Protein AF-A0A966ER79-F1 (afdb_monomer_lite)

Sequence (89 aa):
MNIKALFVATAFLAASCGGGSGGSLAEEAEQHADATCGCSDFDCTKDHVAWFNRMSITEEDQLDELSDADRAVYEASSLRAGDCQNDLR

Structure (mmCIF, N/CA/C/O backbone):
data_AF-A0A966ER79-F1
#
_entry.id   AF-A0A966ER79-F1
#
loop_
_atom_site.group_PDB
_atom_site.id
_atom_site.type_symbol
_atom_site.label_atom_id
_atom_site.label_alt_id
_atom_site.label_comp_id
_atom_site.label_asym_id
_atom_site.label_entity_id
_atom_site.label_seq_id
_atom_site.pdbx_PDB_ins_code
_atom_site.Cartn_x
_atom_site.Cartn_y
_atom_site.Cartn_z
_atom_site.occupancy
_atom_site.B_iso_or_equiv
_atom_site.auth_seq_id
_atom_site.auth_comp_id
_atom_site.auth_asym_id
_atom_site.auth_atom_id
_atom_site.pdbx_PDB_model_num
ATOM 1 N N . MET A 1 1 ? 1.593 -28.220 -36.306 1.00 42.81 1 MET A N 1
ATOM 2 C CA . MET A 1 1 ? 1.960 -27.337 -35.178 1.00 42.81 1 MET A CA 1
ATOM 3 C C . MET A 1 1 ? 1.606 -25.918 -35.558 1.00 42.81 1 MET A C 1
ATOM 5 O O . MET A 1 1 ? 1.982 -25.537 -36.654 1.00 42.81 1 MET A O 1
ATOM 9 N N . ASN A 1 2 ? 0.832 -25.223 -34.719 1.00 34.00 2 ASN A N 1
ATOM 10 C CA . ASN A 1 2 ? 0.871 -23.772 -34.469 1.00 34.00 2 ASN A CA 1
ATOM 11 C C . ASN A 1 2 ? -0.301 -23.429 -33.535 1.00 34.00 2 ASN A C 1
ATOM 13 O O . ASN A 1 2 ? -1.392 -23.075 -33.976 1.00 34.00 2 ASN A O 1
ATOM 17 N N . ILE A 1 3 ? -0.065 -23.622 -32.235 1.00 47.56 3 ILE A N 1
ATOM 18 C CA . ILE A 1 3 ? -0.949 -23.203 -31.144 1.00 47.56 3 ILE A CA 1
ATOM 19 C C . ILE A 1 3 ? -0.885 -21.676 -31.095 1.00 47.56 3 ILE A C 1
ATOM 21 O O . ILE A 1 3 ? 0.140 -21.107 -30.726 1.00 47.56 3 ILE A O 1
ATOM 25 N N . LYS A 1 4 ? -1.956 -21.004 -31.521 1.00 45.31 4 LYS A N 1
ATOM 26 C CA . LYS A 1 4 ? -2.103 -19.561 -31.331 1.00 45.31 4 LYS A CA 1
ATOM 27 C C . LYS A 1 4 ? -2.735 -19.321 -29.963 1.00 45.31 4 LYS A C 1
ATOM 29 O O . LYS A 1 4 ? -3.926 -19.531 -29.782 1.00 45.31 4 LYS A O 1
ATOM 34 N N . ALA A 1 5 ? -1.844 -18.982 -29.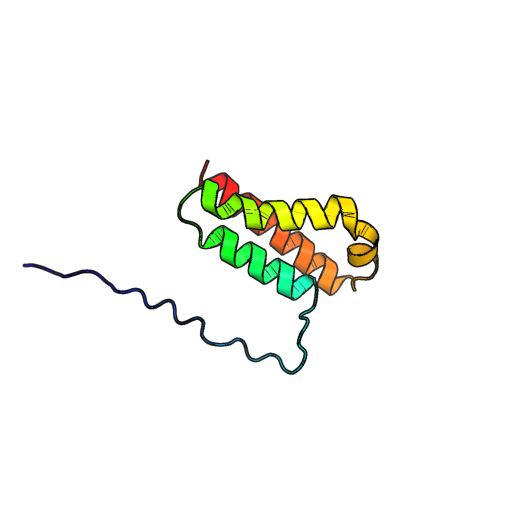034 1.00 46.91 5 ALA A N 1
ATOM 35 C CA . ALA A 1 5 ? -2.001 -18.157 -27.842 1.00 46.91 5 ALA A CA 1
ATOM 36 C C . ALA A 1 5 ? -3.429 -17.952 -27.299 1.00 46.91 5 ALA A C 1
ATOM 38 O O . ALA A 1 5 ? -4.223 -17.181 -27.832 1.00 46.91 5 ALA A O 1
ATOM 39 N N . LEU A 1 6 ? -3.666 -18.637 -26.176 1.00 41.09 6 LEU A N 1
ATOM 40 C CA . LEU A 1 6 ? -4.324 -18.156 -24.960 1.00 41.09 6 LEU A CA 1
ATOM 41 C C . LEU A 1 6 ? -4.703 -16.657 -24.991 1.00 41.09 6 LEU A C 1
ATOM 43 O O . LEU A 1 6 ? -3.865 -15.789 -24.765 1.00 41.09 6 LEU A O 1
ATOM 47 N N . PHE A 1 7 ? -5.987 -16.362 -25.183 1.00 43.25 7 PHE A N 1
ATOM 48 C CA . PHE A 1 7 ? -6.591 -15.197 -24.545 1.00 43.25 7 PHE A CA 1
ATOM 49 C C . PHE A 1 7 ? -7.020 -15.658 -23.154 1.00 43.25 7 PHE A C 1
ATOM 51 O O . PHE A 1 7 ? -8.051 -16.315 -23.005 1.00 43.25 7 PHE A O 1
ATOM 58 N N . VAL A 1 8 ? -6.206 -15.358 -22.141 1.00 47.47 8 VAL A N 1
ATOM 59 C CA . VAL A 1 8 ? -6.683 -15.348 -20.756 1.00 47.47 8 VAL A CA 1
ATOM 60 C C . VAL A 1 8 ? -7.632 -14.163 -20.675 1.00 47.47 8 VAL A C 1
ATOM 62 O O . VAL A 1 8 ? -7.236 -13.027 -20.444 1.00 47.47 8 VAL A O 1
ATOM 65 N N . ALA A 1 9 ? -8.897 -14.427 -20.984 1.00 44.16 9 ALA A N 1
ATOM 66 C CA . ALA A 1 9 ? -9.982 -13.584 -20.543 1.00 44.16 9 ALA A CA 1
ATOM 67 C C . ALA A 1 9 ? -10.014 -13.725 -19.021 1.00 44.16 9 ALA A C 1
ATOM 69 O O . ALA A 1 9 ? -10.618 -14.659 -18.492 1.00 44.16 9 ALA A O 1
ATOM 70 N N . THR A 1 10 ? -9.305 -12.841 -18.323 1.00 49.81 10 THR A N 1
ATOM 71 C CA . THR A 1 10 ? -9.494 -12.638 -16.890 1.00 49.81 10 THR A CA 1
ATOM 72 C C . THR A 1 10 ? -10.888 -12.048 -16.743 1.00 49.81 10 THR A C 1
ATOM 74 O O . THR A 1 10 ? -11.104 -10.840 -16.794 1.00 49.81 10 THR A O 1
ATOM 77 N N . ALA A 1 11 ? -11.870 -12.944 -16.697 1.00 44.03 11 ALA A N 1
ATOM 78 C CA . ALA A 1 11 ? -13.222 -12.633 -16.313 1.00 44.03 11 ALA A CA 1
ATOM 79 C C . ALA A 1 11 ? -13.150 -12.134 -14.870 1.00 44.03 11 ALA A C 1
ATOM 81 O O . ALA A 1 11 ? -13.094 -12.924 -13.930 1.00 44.03 11 ALA A O 1
ATOM 82 N N . PHE A 1 12 ? -13.127 -10.811 -14.724 1.00 47.62 12 PHE A N 1
ATOM 83 C CA . PHE A 1 12 ? -13.481 -10.087 -13.509 1.00 47.62 12 PHE A CA 1
ATOM 84 C C . PHE A 1 12 ? -14.974 -10.359 -13.244 1.00 47.62 12 PHE A C 1
ATOM 86 O O . PHE A 1 12 ? -15.856 -9.538 -13.490 1.00 47.62 12 PHE A O 1
ATOM 93 N N . LEU A 1 13 ? -15.289 -11.598 -12.868 1.00 46.28 13 LEU A N 1
ATOM 94 C CA . LEU A 1 13 ? -16.617 -12.005 -12.447 1.00 46.28 13 LEU A CA 1
ATOM 95 C C . LEU A 1 13 ? -16.771 -11.571 -10.997 1.00 46.28 13 LEU A C 1
ATOM 97 O O . LEU A 1 13 ? -16.405 -12.289 -10.076 1.00 46.28 13 LEU A O 1
ATOM 101 N N . ALA A 1 14 ? -17.293 -10.354 -10.862 1.00 43.91 14 ALA A N 1
ATOM 102 C CA . ALA A 1 14 ? -18.305 -9.977 -9.889 1.00 43.91 14 ALA A CA 1
ATOM 103 C C . ALA A 1 14 ? -18.287 -10.790 -8.582 1.00 43.91 14 ALA A C 1
ATOM 105 O O . ALA A 1 14 ? -19.055 -11.740 -8.414 1.00 43.91 14 ALA A O 1
ATOM 106 N N . ALA A 1 15 ? -17.501 -10.323 -7.614 1.00 38.03 15 ALA A N 1
ATOM 107 C CA . ALA A 1 15 ? -17.943 -10.402 -6.235 1.00 38.03 15 ALA A CA 1
ATOM 108 C C . ALA A 1 15 ? -19.150 -9.460 -6.106 1.00 38.03 15 ALA A C 1
ATOM 110 O O . ALA A 1 15 ? -19.031 -8.238 -6.104 1.00 38.03 15 ALA A O 1
ATOM 111 N N . SER A 1 16 ? -20.350 -10.030 -6.098 1.00 38.72 16 SER A N 1
ATOM 112 C CA . SER A 1 16 ? -21.544 -9.319 -5.671 1.00 38.72 16 SER A CA 1
ATOM 113 C C . SER A 1 16 ? -21.433 -9.025 -4.171 1.00 38.72 16 SER A C 1
ATOM 115 O O . SER A 1 16 ? -21.676 -9.923 -3.367 1.00 38.72 16 SER A O 1
ATOM 117 N N . CYS A 1 17 ? -21.132 -7.784 -3.798 1.00 42.53 17 CYS A N 1
ATOM 118 C CA . CYS A 1 17 ? -21.569 -7.210 -2.527 1.00 42.53 17 CYS A CA 1
ATOM 119 C C . CYS A 1 17 ? -22.292 -5.890 -2.822 1.00 42.53 17 CYS A C 1
ATOM 121 O O . CYS A 1 17 ? -21.924 -5.138 -3.720 1.00 42.53 17 CYS A O 1
ATOM 123 N N . GLY A 1 18 ? -23.453 -5.718 -2.200 1.00 33.75 18 GLY A N 1
ATOM 124 C CA . GLY A 1 18 ? -24.481 -4.790 -2.646 1.00 33.75 18 GLY A CA 1
ATOM 125 C C . GLY A 1 18 ? -24.201 -3.322 -2.334 1.00 33.75 18 GLY A C 1
ATOM 126 O O . GLY A 1 18 ? -23.689 -2.987 -1.28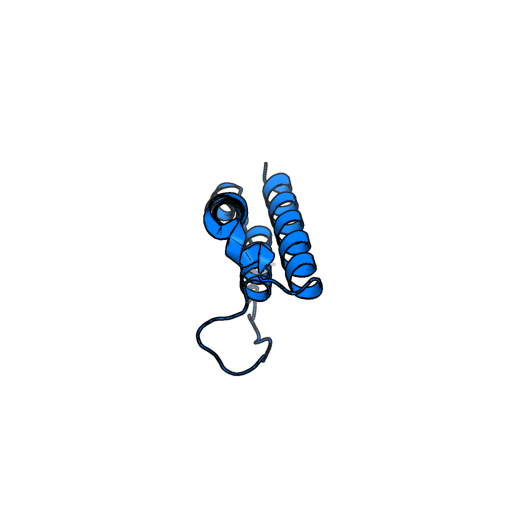1 1.00 33.75 18 GLY A O 1
ATOM 127 N N . GLY A 1 19 ? -24.692 -2.464 -3.230 1.00 36.19 19 GLY A N 1
ATOM 128 C CA . GLY A 1 19 ? -25.312 -1.185 -2.886 1.00 36.19 19 GL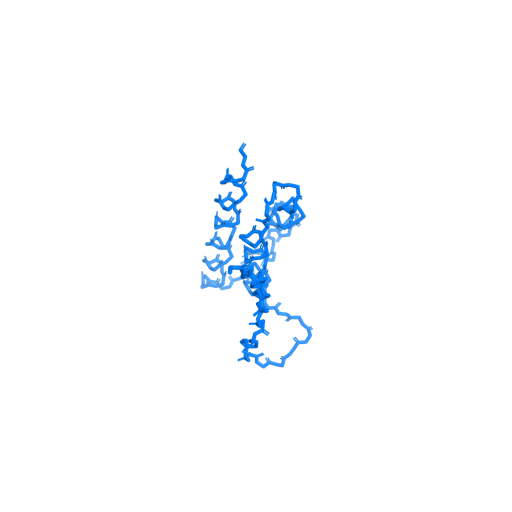Y A CA 1
ATOM 129 C C . GLY A 1 19 ? -24.435 -0.138 -2.203 1.00 36.19 19 GLY A C 1
ATOM 130 O O . GLY A 1 19 ? -24.517 0.043 -0.997 1.00 36.19 19 GLY A O 1
ATOM 131 N N . GLY A 1 20 ? -23.753 0.675 -3.005 1.00 34.06 20 GLY A N 1
ATOM 132 C CA . GLY A 1 20 ? -23.209 1.955 -2.557 1.00 34.06 20 GLY A CA 1
ATOM 133 C C . GLY A 1 20 ? -22.077 2.404 -3.461 1.00 34.06 20 GLY A C 1
ATOM 134 O O . GLY A 1 20 ? -21.055 1.739 -3.556 1.00 34.06 20 GLY A O 1
ATOM 135 N N . SER A 1 21 ? -22.249 3.517 -4.168 1.00 40.28 21 SER A N 1
ATOM 136 C CA . SER A 1 21 ? -21.129 4.198 -4.814 1.00 40.28 21 SER A CA 1
ATOM 137 C C . SER A 1 21 ? -20.206 4.742 -3.716 1.00 40.28 21 SER A C 1
ATOM 139 O O . SER A 1 21 ? -20.460 5.823 -3.194 1.00 40.28 21 SER A O 1
ATOM 141 N N . GLY A 1 22 ? -19.201 3.946 -3.343 1.00 46.25 22 GLY A N 1
ATOM 142 C CA . GLY A 1 22 ? -18.219 4.204 -2.283 1.00 46.25 22 GLY A CA 1
ATOM 143 C C . GLY A 1 22 ? -17.999 2.941 -1.446 1.00 46.25 22 GLY A C 1
ATOM 144 O O . GLY A 1 22 ? -18.681 2.768 -0.441 1.00 46.25 22 GLY A O 1
ATOM 145 N N . GLY A 1 23 ? -17.122 2.037 -1.902 1.00 59.19 23 GLY A N 1
ATOM 146 C CA . GLY A 1 23 ? -16.726 0.846 -1.135 1.00 59.19 23 GLY A CA 1
ATOM 147 C C . GLY A 1 23 ? -15.945 1.229 0.124 1.00 59.19 23 GLY A C 1
ATOM 148 O O . GLY A 1 23 ? -15.432 2.347 0.211 1.00 59.19 23 GLY A O 1
ATOM 149 N N . SER A 1 24 ? -15.883 0.339 1.116 1.00 82.62 24 SER A N 1
ATOM 150 C CA . SER A 1 24 ? -15.103 0.606 2.334 1.00 82.62 24 SER A CA 1
ATOM 151 C C . SER A 1 24 ? -13.609 0.728 2.001 1.00 82.62 24 SER A C 1
ATOM 153 O O . SER A 1 24 ? -13.132 0.146 1.028 1.00 82.62 24 SER A O 1
ATOM 155 N N . LEU A 1 25 ? -12.835 1.445 2.822 1.00 89.06 25 LEU A N 1
ATOM 156 C CA . LEU A 1 25 ? -11.377 1.537 2.641 1.00 89.06 25 LEU A CA 1
ATOM 157 C C . LEU A 1 25 ? -10.685 0.165 2.623 1.00 89.06 25 LEU A C 1
ATOM 159 O O . LEU A 1 25 ? -9.662 0.008 1.963 1.00 89.06 25 LEU A O 1
ATOM 163 N N . ALA A 1 26 ? -11.245 -0.829 3.317 1.00 90.56 26 ALA A N 1
ATOM 164 C CA . ALA A 1 26 ? -10.773 -2.208 3.256 1.00 90.56 26 ALA A CA 1
ATOM 165 C C . ALA A 1 26 ? -10.989 -2.828 1.863 1.00 90.56 26 ALA A C 1
ATOM 167 O O . ALA A 1 26 ? -10.067 -3.428 1.316 1.00 90.56 26 ALA A O 1
ATOM 168 N N . GLU A 1 27 ? -12.156 -2.625 1.246 1.00 93.00 27 GLU A N 1
ATOM 169 C CA . GLU A 1 27 ? -12.426 -3.083 -0.125 1.00 93.00 27 GLU A CA 1
ATOM 170 C C . GLU A 1 27 ? -11.566 -2.341 -1.162 1.00 93.00 27 GLU A C 1
ATOM 172 O O . GLU A 1 27 ? -11.131 -2.932 -2.153 1.00 93.00 27 GLU A O 1
ATOM 177 N N . GLU A 1 28 ? -11.315 -1.042 -0.969 1.00 94.06 28 GLU A N 1
ATOM 178 C CA . GLU A 1 28 ? -10.409 -0.274 -1.834 1.00 94.06 28 GLU A CA 1
ATOM 179 C C . GLU A 1 28 ? -8.962 -0.778 -1.689 1.00 94.06 28 GLU A C 1
ATOM 181 O O . GLU A 1 28 ? -8.276 -0.991 -2.691 1.00 94.06 28 GLU A O 1
ATOM 186 N N . ALA A 1 29 ? -8.523 -1.088 -0.466 1.00 95.12 29 ALA A N 1
ATOM 187 C CA . ALA A 1 29 ? -7.217 -1.688 -0.214 1.00 95.12 29 ALA A CA 1
ATOM 188 C C . ALA A 1 29 ? -7.050 -3.041 -0.920 1.00 95.12 29 ALA A C 1
ATOM 190 O O . ALA A 1 29 ? -6.027 -3.275 -1.569 1.00 95.12 29 ALA A O 1
ATOM 191 N N . GLU A 1 30 ? -8.056 -3.916 -0.860 1.00 96.12 30 GLU A N 1
ATOM 192 C CA . GLU A 1 30 ? -8.024 -5.200 -1.566 1.00 96.12 30 GLU A CA 1
ATOM 193 C C . GLU A 1 30 ? -7.882 -5.010 -3.082 1.00 96.12 30 GLU A C 1
ATOM 195 O O . GLU A 1 30 ? -7.046 -5.672 -3.704 1.00 96.12 30 GLU A O 1
ATOM 200 N N . GLN A 1 31 ? -8.614 -4.05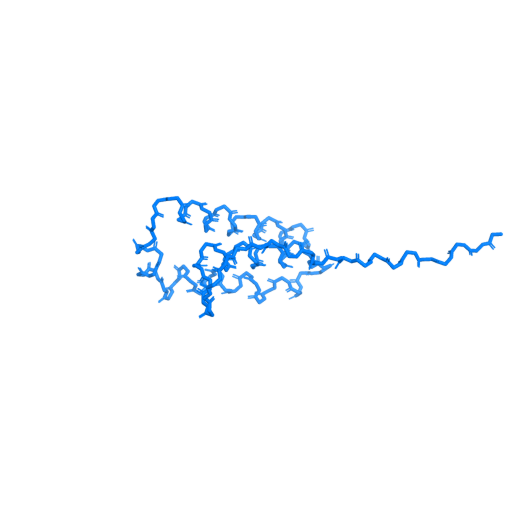4 -3.667 1.00 96.44 31 GLN A N 1
ATOM 201 C CA . GLN A 1 31 ? -8.525 -3.725 -5.095 1.00 96.44 31 GLN A CA 1
ATOM 202 C C . GLN A 1 31 ? -7.134 -3.220 -5.491 1.00 96.44 31 GLN A C 1
ATOM 204 O O . GLN A 1 31 ? -6.586 -3.646 -6.511 1.00 96.44 31 GLN A O 1
ATOM 209 N N . HIS A 1 32 ? -6.539 -2.334 -4.691 1.00 96.44 32 HIS A N 1
ATOM 210 C CA . HIS A 1 32 ? -5.188 -1.829 -4.938 1.00 96.44 32 HIS A CA 1
ATOM 211 C C . HIS A 1 32 ? -4.132 -2.936 -4.827 1.00 96.44 32 HIS A C 1
ATOM 213 O O . HIS A 1 32 ? -3.195 -2.983 -5.632 1.00 96.44 32 HIS A O 1
ATOM 219 N N . ALA A 1 33 ? -4.290 -3.858 -3.879 1.00 96.56 33 ALA A N 1
ATOM 220 C CA . ALA A 1 33 ? -3.409 -5.011 -3.746 1.00 96.56 33 ALA A CA 1
ATOM 221 C C . ALA A 1 33 ? -3.554 -5.997 -4.918 1.00 96.56 33 ALA A C 1
ATOM 223 O O . ALA A 1 33 ? -2.545 -6.399 -5.497 1.00 96.56 33 ALA A O 1
ATOM 224 N N . ASP A 1 34 ? -4.781 -6.329 -5.330 1.00 96.94 34 ASP A N 1
ATOM 225 C CA . ASP A 1 34 ? -5.036 -7.187 -6.496 1.00 96.94 34 ASP A CA 1
ATOM 226 C C . ASP A 1 34 ? -4.467 -6.581 -7.783 1.00 96.94 34 ASP A C 1
ATOM 228 O O . ASP A 1 34 ? -3.835 -7.282 -8.576 1.00 96.94 34 ASP A O 1
ATOM 232 N N . ALA A 1 35 ? -4.639 -5.272 -7.976 1.00 95.81 35 ALA A N 1
ATOM 233 C CA . ALA A 1 35 ? -4.096 -4.575 -9.134 1.00 95.81 35 ALA A CA 1
ATOM 234 C C . ALA A 1 35 ? -2.559 -4.559 -9.126 1.00 95.81 35 ALA A C 1
ATOM 236 O O . ALA A 1 35 ? -1.944 -4.818 -10.159 1.00 95.81 35 ALA A O 1
ATOM 237 N N . THR A 1 36 ? -1.936 -4.360 -7.957 1.00 96.94 36 THR A N 1
ATOM 238 C CA . THR A 1 36 ? -0.474 -4.447 -7.801 1.00 96.94 36 THR A CA 1
ATOM 239 C C . THR A 1 36 ? 0.048 -5.833 -8.179 1.00 96.94 36 THR A C 1
ATOM 241 O O . THR A 1 36 ? 1.005 -5.946 -8.939 1.00 96.94 36 THR A O 1
ATOM 244 N N . CYS A 1 37 ? -0.606 -6.894 -7.706 1.00 96.38 37 CYS A N 1
ATOM 245 C CA . CYS A 1 37 ? -0.223 -8.273 -8.017 1.00 96.38 37 CYS A CA 1
ATOM 246 C C . CYS A 1 37 ? -0.554 -8.702 -9.456 1.00 96.38 37 CYS A C 1
ATOM 248 O O . CYS A 1 37 ? -0.008 -9.691 -9.943 1.00 96.38 37 CYS A O 1
ATOM 250 N N . GLY A 1 38 ? -1.438 -7.979 -10.147 1.00 96.44 38 GLY A N 1
ATOM 251 C CA . GLY A 1 38 ? -1.730 -8.173 -11.568 1.00 96.44 38 GLY A CA 1
ATOM 252 C C . GLY A 1 38 ? -0.734 -7.495 -12.517 1.00 96.44 38 GLY A C 1
ATOM 253 O O . GLY A 1 38 ? -0.785 -7.745 -13.723 1.00 96.44 38 GLY A O 1
ATOM 254 N N . CYS A 1 39 ? 0.156 -6.643 -12.005 1.00 95.50 39 CYS A N 1
ATOM 255 C CA . CYS A 1 39 ? 1.142 -5.931 -12.810 1.00 95.50 39 CYS A CA 1
ATOM 256 C C . CYS A 1 39 ? 2.248 -6.852 -13.342 1.00 95.50 39 CYS A C 1
ATOM 258 O O . CYS A 1 39 ? 2.737 -7.744 -12.654 1.00 95.50 39 CYS A O 1
ATOM 260 N N . SER A 1 40 ? 2.686 -6.595 -14.578 1.00 95.62 40 SER A N 1
ATOM 261 C CA . SER A 1 40 ? 3.785 -7.328 -15.224 1.00 95.62 40 SER A CA 1
ATOM 262 C C . SER A 1 40 ? 5.162 -6.688 -15.041 1.00 95.62 40 SER A C 1
ATOM 264 O O . SER A 1 40 ? 6.167 -7.290 -15.412 1.00 95.62 40 SER A O 1
ATOM 266 N N . ASP A 1 41 ? 5.215 -5.459 -14.531 1.00 95.12 41 ASP A N 1
ATOM 267 C CA . ASP A 1 41 ? 6.444 -4.704 -14.301 1.00 95.12 41 ASP A CA 1
ATOM 268 C C . ASP A 1 41 ? 6.301 -3.747 -13.111 1.00 95.12 41 ASP A C 1
ATOM 270 O O . ASP A 1 41 ? 5.197 -3.425 -12.665 1.00 95.12 41 ASP A O 1
ATOM 274 N N . PHE A 1 42 ? 7.446 -3.300 -12.591 1.00 94.00 42 PHE A N 1
ATOM 275 C CA . PHE A 1 42 ? 7.512 -2.426 -11.423 1.00 94.00 42 PHE A CA 1
ATOM 276 C C . PHE A 1 42 ? 6.796 -1.086 -11.646 1.00 94.00 42 PHE A C 1
ATOM 278 O O . PHE A 1 42 ? 6.196 -0.553 -10.716 1.00 94.00 42 PHE A O 1
ATOM 285 N N . ASP A 1 43 ? 6.829 -0.528 -12.857 1.00 96.25 43 ASP A N 1
ATOM 286 C CA . ASP A 1 43 ? 6.241 0.786 -13.123 1.00 96.25 43 ASP A CA 1
ATOM 287 C C . ASP A 1 43 ? 4.715 0.764 -12.986 1.00 96.25 43 ASP A C 1
ATOM 289 O O . ASP A 1 43 ? 4.156 1.684 -12.389 1.00 96.25 43 ASP A O 1
ATOM 293 N N . CYS A 1 44 ? 4.062 -0.314 -13.424 1.00 95.06 44 CYS A N 1
ATOM 294 C CA . CYS A 1 44 ? 2.626 -0.535 -13.238 1.00 95.06 44 CYS A CA 1
ATOM 295 C C . CYS A 1 44 ? 2.198 -0.505 -11.757 1.00 95.06 44 CYS A C 1
ATOM 297 O O . CYS A 1 44 ? 1.125 -0.005 -11.426 1.00 95.06 44 CYS A O 1
ATOM 299 N N . THR A 1 45 ? 3.045 -0.982 -10.839 1.00 95.81 45 THR A N 1
ATOM 300 C CA . THR A 1 45 ? 2.694 -1.066 -9.407 1.00 95.81 45 THR A CA 1
ATOM 301 C C . THR A 1 45 ? 2.684 0.281 -8.684 1.00 95.81 45 THR A C 1
ATOM 303 O O . THR A 1 45 ? 2.092 0.405 -7.610 1.00 95.81 45 THR A O 1
ATOM 306 N N . LYS A 1 46 ? 3.363 1.294 -9.237 1.00 95.12 46 LYS A N 1
ATOM 307 C CA . LYS A 1 46 ? 3.684 2.538 -8.522 1.00 95.12 46 LYS A CA 1
ATOM 308 C C . LYS A 1 46 ? 2.447 3.280 -8.045 1.00 95.12 46 LYS A C 1
ATOM 310 O O . LYS A 1 46 ? 2.425 3.707 -6.895 1.00 95.12 46 LYS A O 1
ATOM 315 N N . ASP A 1 47 ? 1.434 3.407 -8.895 1.00 94.19 47 ASP A N 1
ATOM 316 C CA . ASP A 1 47 ? 0.220 4.155 -8.559 1.00 94.19 47 ASP A CA 1
ATOM 317 C C . ASP A 1 47 ? -0.599 3.438 -7.479 1.00 94.19 47 ASP A C 1
ATOM 319 O O . ASP A 1 47 ? -1.149 4.080 -6.582 1.00 94.19 47 ASP A O 1
ATOM 323 N N . HIS A 1 48 ? -0.609 2.103 -7.500 1.00 94.75 48 HIS A N 1
ATOM 324 C CA . H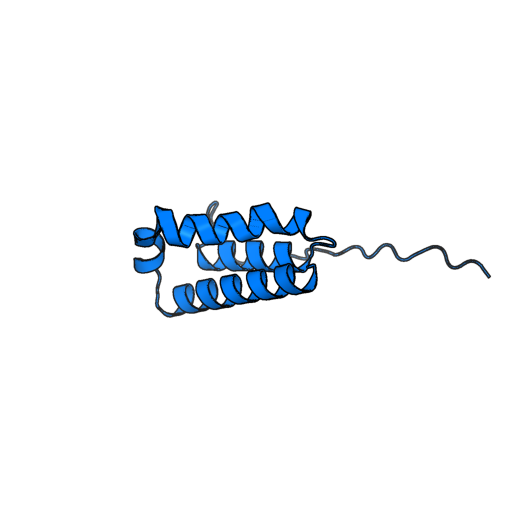IS A 1 48 ? -1.314 1.307 -6.504 1.00 94.75 48 HIS A CA 1
ATOM 325 C C . HIS A 1 48 ? -0.626 1.338 -5.137 1.00 94.75 48 HIS A C 1
ATOM 327 O O . HIS A 1 48 ? -1.296 1.534 -4.126 1.00 94.75 48 HIS A O 1
ATOM 333 N N . VAL A 1 49 ? 0.705 1.245 -5.095 1.00 94.88 49 VAL A N 1
ATOM 334 C CA . VAL A 1 49 ? 1.479 1.368 -3.847 1.00 94.88 49 VAL A CA 1
ATOM 335 C C . VAL A 1 49 ? 1.490 2.811 -3.326 1.00 94.88 49 VAL A C 1
ATOM 337 O O . VAL A 1 49 ? 1.441 3.046 -2.118 1.00 94.88 49 VAL A O 1
ATOM 340 N N . ALA A 1 50 ? 1.500 3.808 -4.215 1.00 95.62 50 ALA A N 1
ATOM 341 C CA . ALA A 1 50 ? 1.411 5.214 -3.825 1.00 95.62 50 ALA A CA 1
ATOM 342 C C . ALA A 1 50 ? 0.086 5.552 -3.129 1.00 95.62 50 ALA A C 1
ATOM 344 O O . ALA A 1 50 ? 0.066 6.444 -2.280 1.00 95.62 50 ALA A O 1
ATOM 345 N N . TRP A 1 51 ? -1.000 4.846 -3.454 1.00 96.31 51 TRP A N 1
ATOM 346 C CA . TRP A 1 51 ? -2.273 4.980 -2.749 1.00 96.31 51 TRP A CA 1
ATOM 347 C C . TRP A 1 51 ? -2.151 4.559 -1.277 1.00 96.31 51 TRP A C 1
ATOM 349 O O . TRP A 1 51 ? -2.470 5.365 -0.407 1.00 96.31 51 TRP A O 1
ATOM 359 N N . PHE A 1 52 ? -1.575 3.385 -0.986 1.00 95.31 52 PHE A N 1
ATOM 360 C CA . PHE A 1 52 ? -1.335 2.937 0.397 1.00 95.31 52 PHE A CA 1
ATOM 361 C C . PHE A 1 52 ? -0.462 3.928 1.174 1.00 95.31 52 PHE A C 1
ATOM 363 O O . PHE A 1 52 ? -0.789 4.313 2.294 1.00 95.31 52 PHE A O 1
ATOM 370 N N . ASN A 1 53 ? 0.616 4.415 0.550 1.00 92.56 53 ASN A N 1
ATOM 371 C CA . ASN A 1 53 ? 1.482 5.421 1.166 1.00 92.56 53 ASN A CA 1
ATOM 372 C C . ASN A 1 53 ? 0.731 6.723 1.468 1.00 92.56 53 ASN A C 1
ATOM 374 O O . ASN A 1 53 ? 0.961 7.339 2.504 1.00 92.56 53 ASN A O 1
ATOM 378 N N . ARG A 1 54 ? -0.164 7.160 0.575 1.00 93.00 54 ARG A N 1
ATOM 379 C CA . ARG A 1 54 ? -0.985 8.352 0.805 1.00 93.00 54 ARG A CA 1
ATOM 380 C C . ARG A 1 54 ? -1.922 8.145 1.988 1.00 93.00 54 ARG A C 1
ATOM 382 O O . ARG A 1 54 ? -1.948 9.010 2.859 1.00 93.00 54 ARG A O 1
ATOM 389 N N . MET A 1 55 ? -2.629 7.016 2.029 1.00 91.75 55 MET A N 1
ATOM 390 C CA . MET A 1 55 ? -3.555 6.693 3.113 1.00 91.75 55 MET A CA 1
ATOM 391 C C . MET A 1 55 ? -2.839 6.677 4.465 1.00 91.75 55 MET A C 1
ATOM 393 O O . MET A 1 55 ? -3.251 7.370 5.387 1.00 91.75 55 MET A O 1
ATOM 397 N N . SER A 1 56 ? -1.691 6.004 4.548 1.00 85.75 56 SER A N 1
ATOM 398 C CA . SER A 1 56 ? -0.905 5.903 5.784 1.00 85.75 56 SER A CA 1
ATOM 399 C C . SER A 1 56 ? -0.160 7.180 6.201 1.00 85.75 56 SER A C 1
ATOM 401 O O . SER A 1 56 ? 0.387 7.205 7.296 1.00 85.75 56 SER A O 1
ATOM 403 N N . ILE A 1 57 ? -0.085 8.218 5.358 1.00 84.12 57 ILE A N 1
ATOM 404 C CA . ILE A 1 57 ? 0.614 9.481 5.682 1.00 84.12 57 ILE A CA 1
ATOM 405 C C . ILE A 1 57 ? -0.357 10.651 5.859 1.00 84.12 57 ILE A C 1
ATOM 407 O O . ILE A 1 57 ? -0.099 11.552 6.652 1.00 84.12 57 ILE A O 1
ATOM 411 N N . THR A 1 58 ? -1.418 10.700 5.055 1.00 81.06 58 THR A N 1
ATOM 412 C CA . THR A 1 58 ? -2.270 11.896 4.907 1.00 81.06 58 THR A CA 1
ATOM 413 C C . THR A 1 58 ? -3.689 11.666 5.410 1.00 81.06 58 THR A C 1
ATOM 415 O O . THR A 1 58 ? -4.368 12.630 5.736 1.00 81.06 58 THR A O 1
ATOM 418 N N . GLU A 1 59 ? -4.123 10.410 5.499 1.00 84.19 59 GLU A N 1
ATOM 419 C CA . GLU A 1 59 ? -5.502 10.034 5.820 1.00 84.19 59 GLU A CA 1
ATOM 420 C C . GLU A 1 59 ? -5.540 9.049 7.004 1.00 84.19 59 GLU A C 1
ATOM 422 O O . GLU A 1 59 ? -6.382 8.154 7.055 1.00 84.19 59 GLU A O 1
ATOM 427 N N . GLU A 1 60 ? -4.605 9.200 7.951 1.00 83.81 60 GLU A N 1
ATOM 428 C CA . GLU A 1 60 ? -4.475 8.339 9.139 1.00 83.81 60 GLU A CA 1
ATOM 429 C C . GLU A 1 60 ? -5.769 8.321 9.970 1.00 83.81 60 GLU A C 1
ATOM 431 O O . GLU A 1 60 ? -6.197 7.254 10.399 1.00 83.81 60 GLU A O 1
ATOM 436 N N . ASP A 1 61 ? -6.468 9.460 10.066 1.00 85.94 61 ASP A N 1
ATOM 437 C CA . ASP A 1 61 ? -7.776 9.564 10.727 1.00 85.94 61 ASP A CA 1
ATOM 438 C C . ASP A 1 61 ? -8.800 8.573 10.141 1.00 85.94 61 ASP A C 1
ATOM 440 O O . ASP A 1 61 ? -9.564 7.951 10.876 1.00 85.94 61 ASP A O 1
ATOM 444 N N . GLN A 1 62 ? -8.792 8.361 8.819 1.00 84.50 62 GLN A N 1
ATOM 445 C CA . GLN A 1 62 ? -9.712 7.413 8.185 1.00 84.50 62 GLN A CA 1
ATOM 446 C C . GLN A 1 62 ? -9.351 5.958 8.505 1.00 84.50 62 GLN A C 1
ATOM 448 O O . GLN A 1 62 ? -10.235 5.104 8.549 1.00 84.50 62 GLN A O 1
ATOM 453 N N . LEU A 1 63 ? -8.064 5.664 8.722 1.00 85.44 63 LEU A N 1
ATOM 454 C CA . LEU A 1 63 ? -7.595 4.342 9.144 1.00 85.44 63 LEU A CA 1
ATOM 455 C C . LEU A 1 63 ? -7.921 4.073 10.618 1.00 85.44 63 LEU A C 1
ATOM 457 O O . LEU A 1 63 ? -8.210 2.932 10.981 1.00 85.44 63 LEU A O 1
ATOM 461 N N . ASP A 1 64 ? -7.911 5.109 11.453 1.00 86.44 64 ASP A N 1
ATOM 462 C CA . ASP A 1 64 ? -8.284 5.033 12.868 1.00 86.44 64 ASP A CA 1
ATOM 463 C C . ASP A 1 64 ? -9.791 4.855 13.082 1.00 86.44 64 ASP A C 1
ATOM 465 O O . ASP A 1 64 ? -10.213 4.240 14.065 1.00 86.44 64 ASP A O 1
ATOM 469 N N . GLU A 1 65 ? -10.606 5.353 12.152 1.00 90.81 65 GLU A N 1
ATOM 470 C CA . GLU A 1 65 ? -12.058 5.157 12.140 1.00 90.81 65 GLU A CA 1
ATOM 471 C C . GLU A 1 65 ? -12.480 3.741 11.708 1.00 90.81 65 GLU A C 1
ATOM 473 O O . GLU A 1 65 ? -13.647 3.365 11.876 1.00 90.81 65 GLU A O 1
ATOM 478 N N . LEU A 1 66 ? -11.555 2.931 11.178 1.00 87.88 66 LEU A N 1
ATOM 479 C CA . LEU A 1 66 ? -11.846 1.558 10.776 1.00 87.88 66 LEU A CA 1
ATOM 480 C C . LEU A 1 66 ? -12.156 0.663 11.974 1.00 87.88 66 LEU A C 1
ATOM 482 O O . LEU A 1 66 ? -11.574 0.764 13.055 1.00 87.88 66 LEU A O 1
ATOM 486 N N . SER A 1 67 ? -13.041 -0.308 11.741 1.00 91.56 67 SER A N 1
ATOM 487 C CA . SER A 1 67 ? -13.158 -1.438 12.653 1.00 91.56 67 SER A CA 1
ATOM 488 C C . SER A 1 67 ? -11.837 -2.218 12.693 1.00 91.56 67 SER A C 1
ATOM 490 O O . SER A 1 67 ? -11.092 -2.242 11.714 1.00 91.56 67 SER A O 1
ATOM 492 N N . ASP A 1 68 ? -11.555 -2.923 13.793 1.00 92.19 68 ASP A N 1
ATOM 493 C CA . ASP A 1 68 ? -10.348 -3.761 13.884 1.00 92.19 68 ASP A CA 1
ATOM 494 C C . ASP A 1 68 ? -10.263 -4.795 12.748 1.00 92.19 68 ASP A C 1
ATOM 496 O O . ASP A 1 68 ? -9.172 -5.125 12.286 1.00 92.19 68 ASP A O 1
ATOM 500 N N . ALA A 1 69 ? -11.415 -5.290 12.280 1.00 92.50 69 ALA A N 1
ATOM 501 C CA . ALA A 1 69 ? -11.481 -6.225 11.165 1.00 92.50 69 ALA A CA 1
ATOM 502 C C . ALA A 1 69 ? -11.087 -5.552 9.840 1.00 92.50 69 ALA A C 1
ATOM 504 O O . ALA A 1 69 ? -10.253 -6.088 9.113 1.00 92.50 69 ALA A O 1
ATOM 505 N N . ASP A 1 70 ? -11.630 -4.368 9.554 1.00 91.38 70 ASP A N 1
ATOM 506 C CA . ASP A 1 70 ? -11.328 -3.627 8.324 1.00 91.38 70 ASP A CA 1
ATOM 507 C C . ASP A 1 70 ? -9.883 -3.120 8.310 1.00 91.38 70 ASP A C 1
ATOM 509 O O . ASP A 1 70 ? -9.213 -3.178 7.279 1.00 91.38 70 ASP A O 1
ATOM 513 N N . ARG A 1 71 ? -9.359 -2.701 9.468 1.00 92.19 71 ARG A N 1
ATOM 514 C CA . ARG A 1 71 ? -7.949 -2.328 9.619 1.00 92.19 71 ARG A CA 1
ATOM 515 C C . ARG A 1 71 ? -7.023 -3.508 9.329 1.00 92.19 71 ARG A C 1
ATOM 517 O O . ARG A 1 71 ? -6.053 -3.347 8.593 1.00 92.19 71 ARG A O 1
ATOM 524 N N . ALA A 1 72 ? -7.344 -4.704 9.824 1.00 94.12 72 ALA A N 1
ATOM 525 C CA . ALA A 1 72 ? -6.562 -5.902 9.521 1.00 94.12 72 ALA A CA 1
ATOM 526 C C . ALA A 1 72 ? -6.577 -6.252 8.019 1.00 94.12 72 ALA A C 1
ATOM 528 O O . ALA A 1 72 ? -5.551 -6.665 7.477 1.00 94.12 72 ALA A O 1
ATOM 529 N N . VAL A 1 73 ? -7.710 -6.060 7.331 1.00 94.75 73 VAL A N 1
ATOM 530 C CA . VAL A 1 73 ? -7.808 -6.248 5.871 1.00 94.75 73 VAL A CA 1
ATOM 531 C C . VAL A 1 73 ? -6.971 -5.211 5.120 1.00 94.75 73 VAL A C 1
ATOM 533 O O . VAL A 1 73 ? -6.232 -5.576 4.200 1.00 94.75 73 VAL A O 1
ATOM 536 N N . TYR A 1 74 ? -7.031 -3.941 5.530 1.00 95.06 74 TYR A N 1
ATOM 537 C CA . TYR A 1 74 ? -6.201 -2.876 4.967 1.00 95.06 74 TYR A CA 1
ATOM 538 C C . TYR A 1 74 ? -4.705 -3.194 5.111 1.00 95.06 74 TYR A C 1
ATOM 540 O O . TYR A 1 74 ? -3.966 -3.163 4.124 1.00 95.06 74 TYR A O 1
ATOM 548 N N . GLU A 1 75 ? -4.256 -3.559 6.315 1.00 94.94 75 GLU A N 1
ATOM 549 C CA . GLU A 1 75 ? -2.853 -3.885 6.596 1.00 94.94 75 GLU A CA 1
ATOM 550 C C . GLU A 1 75 ? -2.375 -5.100 5.793 1.00 94.94 75 GLU A C 1
ATOM 552 O O . GLU A 1 75 ? -1.320 -5.048 5.157 1.00 94.94 75 GLU A O 1
ATOM 557 N N . ALA A 1 76 ? -3.167 -6.177 5.761 1.00 97.19 76 ALA A N 1
ATOM 558 C CA . ALA A 1 76 ? -2.846 -7.370 4.981 1.00 97.19 76 ALA A CA 1
ATOM 559 C C . ALA A 1 76 ? -2.752 -7.064 3.476 1.00 97.19 76 ALA A C 1
ATOM 561 O O . ALA A 1 76 ? -1.858 -7.567 2.791 1.00 97.19 76 ALA A O 1
ATOM 562 N N . SER A 1 77 ? -3.639 -6.209 2.965 1.00 97.38 77 SER A N 1
ATOM 563 C CA . SER A 1 77 ? -3.622 -5.769 1.569 1.00 97.38 77 SER A CA 1
ATOM 564 C C . SER A 1 77 ? -2.399 -4.907 1.254 1.00 97.38 77 SER A C 1
ATOM 566 O O . SER A 1 77 ? -1.746 -5.138 0.236 1.00 97.38 77 SER A O 1
ATOM 568 N N . SER A 1 78 ? -2.038 -3.978 2.142 1.00 96.69 78 SER A N 1
ATOM 569 C CA . SER A 1 78 ? -0.845 -3.131 2.010 1.00 96.69 78 SER A CA 1
ATOM 570 C C . SER A 1 78 ? 0.440 -3.963 1.946 1.00 96.69 78 SER A C 1
ATOM 572 O O . SER A 1 78 ? 1.259 -3.785 1.040 1.00 96.69 78 SER A O 1
ATOM 574 N N . LEU A 1 79 ? 0.578 -4.947 2.843 1.00 97.62 79 LEU A N 1
ATOM 575 C CA . LEU A 1 79 ? 1.706 -5.884 2.839 1.00 97.62 79 LEU A CA 1
ATOM 576 C C . LEU A 1 79 ? 1.769 -6.688 1.537 1.00 97.62 79 LEU A C 1
ATOM 578 O O . LEU A 1 79 ? 2.813 -6.732 0.891 1.00 97.62 79 LEU A O 1
ATOM 582 N N . ARG A 1 80 ? 0.637 -7.259 1.107 1.00 97.88 80 ARG A N 1
ATOM 583 C CA . ARG A 1 80 ? 0.557 -8.038 -0.135 1.00 97.88 80 ARG A CA 1
ATOM 584 C C . ARG A 1 80 ? 0.932 -7.209 -1.366 1.00 97.88 80 ARG A C 1
ATOM 586 O O . ARG A 1 80 ? 1.634 -7.708 -2.242 1.00 97.88 80 ARG A O 1
ATOM 593 N N . ALA A 1 81 ? 0.488 -5.955 -1.437 1.00 97.00 81 ALA A N 1
ATOM 594 C CA . ALA A 1 81 ? 0.871 -5.044 -2.513 1.00 97.00 81 ALA A CA 1
ATOM 595 C C . ALA A 1 81 ? 2.391 -4.800 -2.523 1.00 97.00 81 ALA A C 1
ATOM 597 O O . ALA A 1 81 ? 3.024 -4.875 -3.577 1.00 97.00 81 ALA A O 1
ATOM 598 N N . GLY A 1 82 ? 2.985 -4.563 -1.348 1.00 95.19 82 GLY A N 1
ATOM 599 C CA . GLY A 1 82 ?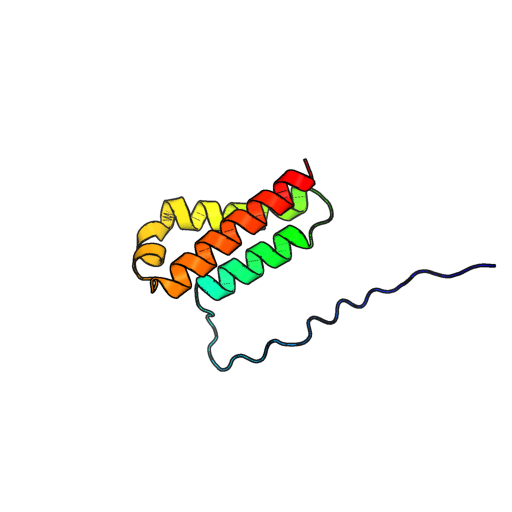 4.431 -4.403 -1.188 1.00 95.19 82 GLY A CA 1
ATOM 600 C C . GLY A 1 82 ? 5.225 -5.630 -1.645 1.00 95.19 82 GLY A C 1
ATOM 601 O O . GLY A 1 82 ? 6.194 -5.478 -2.391 1.00 95.19 82 GLY A O 1
ATOM 602 N N . ASP A 1 83 ? 4.785 -6.832 -1.268 1.00 97.75 83 ASP A N 1
ATOM 603 C CA . ASP A 1 83 ? 5.413 -8.092 -1.682 1.00 97.75 83 ASP A CA 1
ATOM 604 C C . ASP A 1 83 ? 5.372 -8.262 -3.210 1.00 97.75 83 ASP A C 1
ATOM 606 O O . ASP A 1 83 ? 6.411 -8.459 -3.842 1.00 97.75 83 ASP A O 1
ATOM 610 N N . CYS A 1 84 ? 4.200 -8.078 -3.828 1.00 96.75 84 CYS A N 1
ATOM 611 C CA . CYS A 1 84 ? 4.037 -8.173 -5.282 1.00 96.75 84 CYS A CA 1
ATOM 612 C C . CYS A 1 84 ? 4.873 -7.134 -6.051 1.00 96.75 84 CYS A C 1
ATOM 614 O O . CYS A 1 84 ? 5.430 -7.441 -7.103 1.00 96.75 84 CYS A O 1
ATOM 616 N N . GLN A 1 85 ? 4.997 -5.906 -5.536 1.00 97.19 85 GLN A N 1
ATOM 617 C CA . GLN A 1 85 ? 5.890 -4.905 -6.124 1.00 97.19 85 GLN A CA 1
ATOM 618 C C . GLN A 1 85 ? 7.365 -5.307 -5.989 1.00 97.19 85 GLN A C 1
ATOM 620 O O . GLN A 1 85 ? 8.146 -5.092 -6.920 1.00 97.19 85 GLN A O 1
ATOM 625 N N . ASN A 1 86 ? 7.762 -5.859 -4.842 1.00 95.88 86 ASN A N 1
ATOM 626 C CA . ASN A 1 86 ? 9.140 -6.267 -4.594 1.00 95.88 86 ASN A CA 1
ATOM 627 C C . ASN A 1 86 ? 9.572 -7.436 -5.494 1.00 95.88 86 ASN A C 1
ATOM 629 O O . ASN A 1 86 ? 10.715 -7.450 -5.942 1.00 95.88 86 ASN A O 1
ATOM 633 N N . ASP A 1 87 ? 8.663 -8.351 -5.831 1.00 96.94 87 ASP A N 1
ATOM 634 C CA . ASP A 1 87 ? 8.925 -9.458 -6.764 1.00 96.94 87 ASP A CA 1
ATOM 635 C C . ASP A 1 87 ? 9.254 -8.996 -8.198 1.00 96.94 87 ASP A C 1
ATOM 637 O O . ASP A 1 87 ? 9.844 -9.745 -8.980 1.00 96.94 87 ASP A O 1
ATOM 641 N N . LEU A 1 88 ? 8.893 -7.759 -8.554 1.00 93.88 88 LEU A N 1
ATOM 642 C CA . LEU A 1 88 ? 9.142 -7.161 -9.870 1.00 93.88 88 LEU A CA 1
ATOM 643 C C . LEU A 1 88 ? 10.424 -6.310 -9.921 1.00 93.88 88 LEU A C 1
ATOM 645 O O . LEU A 1 88 ? 10.702 -5.695 -10.956 1.00 93.88 88 LEU A O 1
ATOM 649 N N . ARG A 1 89 ? 11.181 -6.237 -8.820 1.00 84.88 89 ARG A N 1
ATOM 650 C CA . ARG A 1 89 ? 12.403 -5.434 -8.682 1.00 84.88 89 ARG A CA 1
ATOM 651 C C . ARG A 1 89 ? 13.675 -6.258 -8.874 1.00 84.88 89 ARG A C 1
ATOM 653 O O . ARG A 1 89 ? 14.600 -5.714 -9.522 1.00 84.88 89 ARG A O 1
#

pLDDT: mean 80.2, std 22.37, range [33.75, 97.88]

Radius of gyration: 15.8 Å; chains: 1; bounding box: 38×39×49 Å

Secondary structure (DSSP, 8-state):
--------------------SS--HHHHHHHHHHHHHT-SSHHHHHHHHHHHHHHHHH-HHHHHTS-HHHHHHHHHHHHHHHHHHHTT-

Foldseek 3Di:
DDDPDDPPPPPPPDPDDDDDPDDQLLVLLQVLLVQLLVDPALVSNVVSLVVLVCCVPPVVVSLVPDDPVSNVSNVVSNVSSVVSSVVRD